Protein AF-A0A519BJY5-F1 (afdb_monomer_lite)

Radius of gyration: 12.03 Å; chains: 1; bounding box: 30×21×24 Å

Secondary structure (DSSP, 8-state):
-HHHHHHHHTTTS-HHHHHHHHHHHHHHHHHHHH-TT--HHHHHHHHHHHTTTSSPPPHHHHHHHHHHHHHT-

Structure (mmCIF, N/CA/C/O backbone):
data_AF-A0A519BJY5-F1
#
_entry.id   AF-A0A519BJY5-F1
#
loop_
_atom_site.group_PDB
_atom_site.id
_atom_site.type_symbol
_atom_site.label_atom_id
_atom_site.label_alt_id
_atom_site.label_comp_id
_atom_site.label_asym_id
_atom_site.label_entity_id
_atom_site.label_seq_id
_atom_site.pdbx_PDB_ins_code
_atom_site.Cartn_x
_atom_site.Cartn_y
_atom_site.Cartn_z
_atom_site.occupancy
_atom_site.B_iso_or_equiv
_atom_site.auth_seq_id
_atom_site.auth_comp_id
_atom_site.auth_asym_id
_atom_site.auth_atom_id
_atom_site.pdbx_PDB_model_num
ATOM 1 N N . MET A 1 1 ? 12.699 5.023 7.722 1.00 49.59 1 MET A N 1
ATOM 2 C CA . MET A 1 1 ? 13.857 4.887 6.805 1.00 49.59 1 MET A CA 1
ATOM 3 C C . MET A 1 1 ? 13.974 3.539 6.070 1.00 49.59 1 MET A C 1
ATOM 5 O O . MET A 1 1 ? 14.720 3.491 5.108 1.00 49.59 1 MET A O 1
ATOM 9 N N . LYS A 1 2 ? 13.229 2.466 6.399 1.00 53.69 2 LYS A N 1
ATOM 10 C CA . LYS A 1 2 ? 13.430 1.136 5.768 1.00 53.69 2 LYS A CA 1
ATOM 11 C C . LYS A 1 2 ? 12.938 0.981 4.315 1.00 53.69 2 LYS A C 1
ATOM 13 O O . LYS A 1 2 ? 13.531 0.222 3.553 1.00 53.69 2 LYS A O 1
ATOM 18 N N . ALA A 1 3 ? 11.896 1.707 3.893 1.00 49.06 3 ALA A N 1
ATOM 19 C CA . ALA A 1 3 ? 11.335 1.522 2.548 1.00 49.06 3 ALA A CA 1
ATOM 20 C C . ALA A 1 3 ? 12.296 1.921 1.430 1.00 49.06 3 ALA A C 1
ATOM 22 O O . ALA A 1 3 ? 12.519 1.192 0.464 1.00 49.06 3 ALA A O 1
ATOM 23 N N . TYR A 1 4 ? 12.905 3.085 1.624 1.00 48.25 4 TYR A N 1
ATOM 24 C CA . TYR A 1 4 ? 13.801 3.709 0.671 1.00 48.25 4 TYR A CA 1
ATOM 25 C C . TYR A 1 4 ? 15.046 2.845 0.400 1.00 48.25 4 TYR A C 1
ATOM 27 O O . TYR A 1 4 ? 15.534 2.799 -0.728 1.00 48.25 4 TYR A O 1
ATOM 35 N N . GLU A 1 5 ? 15.520 2.094 1.400 1.00 53.47 5 GLU A N 1
ATOM 36 C CA . GLU A 1 5 ? 16.691 1.219 1.274 1.00 53.47 5 GLU A CA 1
ATOM 37 C C . GLU A 1 5 ? 16.409 -0.086 0.519 1.00 53.47 5 GLU A C 1
ATOM 39 O O . GLU A 1 5 ? 17.202 -0.480 -0.342 1.00 53.47 5 GLU A O 1
ATOM 44 N N . LEU A 1 6 ? 15.251 -0.719 0.752 1.00 53.28 6 LEU A N 1
ATOM 45 C CA . LEU A 1 6 ? 14.815 -1.904 -0.005 1.00 53.28 6 LEU A CA 1
ATOM 46 C C . LEU A 1 6 ? 14.676 -1.594 -1.505 1.00 53.28 6 LEU A C 1
ATOM 48 O O . LEU A 1 6 ? 15.078 -2.383 -2.364 1.00 53.28 6 LEU A O 1
ATOM 52 N N . LEU A 1 7 ? 14.195 -0.395 -1.834 1.00 51.72 7 LEU A N 1
ATOM 53 C CA . LEU A 1 7 ? 14.067 0.078 -3.213 1.00 51.72 7 LEU A CA 1
ATOM 54 C C . LEU A 1 7 ? 15.420 0.405 -3.852 1.00 51.72 7 LEU A C 1
ATOM 56 O O . LEU A 1 7 ? 15.619 0.102 -5.032 1.00 51.72 7 LEU A O 1
ATOM 60 N N . LYS A 1 8 ? 16.376 0.925 -3.069 1.00 49.50 8 LYS A N 1
ATOM 61 C CA . LYS A 1 8 ? 17.771 1.154 -3.487 1.00 49.50 8 LYS A CA 1
ATOM 62 C C . LYS A 1 8 ? 18.489 -0.159 -3.839 1.00 49.50 8 LYS A C 1
ATOM 64 O O . LYS A 1 8 ? 19.308 -0.153 -4.758 1.00 49.50 8 LYS A O 1
ATOM 69 N N . LYS A 1 9 ? 18.148 -1.272 -3.169 1.00 50.75 9 LYS A N 1
ATOM 70 C CA . LYS A 1 9 ? 18.630 -2.633 -3.490 1.00 50.75 9 LYS A CA 1
ATOM 71 C C . LYS A 1 9 ? 17.992 -3.227 -4.756 1.00 50.75 9 LYS A C 1
ATOM 73 O O . LYS A 1 9 ? 18.674 -3.934 -5.488 1.00 50.75 9 LYS A O 1
ATOM 78 N N . SER A 1 10 ? 16.742 -2.891 -5.094 1.00 50.75 10 SER A N 1
ATOM 79 C CA . SER A 1 10 ? 16.035 -3.427 -6.285 1.00 50.75 10 SER A CA 1
ATOM 80 C C . SER A 1 10 ? 16.492 -2.863 -7.651 1.00 50.75 10 SER A C 1
ATOM 82 O O . SER A 1 10 ? 15.802 -3.014 -8.661 1.00 50.75 10 SER A O 1
ATOM 84 N N . LYS A 1 11 ? 17.673 -2.230 -7.714 1.00 43.00 11 LYS A N 1
ATOM 85 C CA . LYS A 1 11 ? 18.263 -1.493 -8.854 1.00 43.00 11 LYS A CA 1
ATOM 86 C C . LYS A 1 11 ? 18.473 -2.278 -10.169 1.00 43.00 11 LYS A C 1
ATOM 88 O O . LYS A 1 11 ? 19.127 -1.7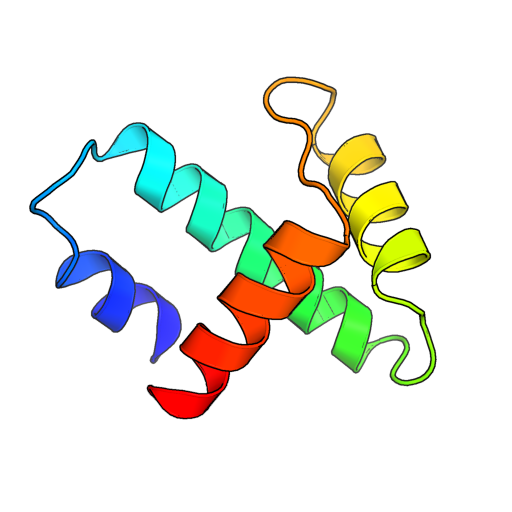59 -11.068 1.00 43.00 11 LYS A O 1
ATOM 93 N N . LYS A 1 12 ? 17.918 -3.483 -10.332 1.00 49.91 12 LYS A N 1
ATOM 94 C CA . LYS A 1 12 ? 18.075 -4.307 -11.543 1.00 49.91 12 LYS A CA 1
ATOM 95 C C . LYS A 1 12 ? 16.965 -4.113 -12.590 1.00 49.91 12 LYS A C 1
ATOM 97 O O . LYS A 1 12 ? 17.170 -4.464 -13.747 1.00 49.91 12 LYS A O 1
ATOM 102 N N . HIS A 1 13 ? 15.830 -3.486 -12.252 1.00 44.59 13 HIS A N 1
ATOM 103 C CA . HIS A 1 13 ? 14.740 -3.240 -13.210 1.00 44.59 13 HIS A CA 1
ATOM 104 C C . HIS A 1 13 ? 14.176 -1.812 -13.131 1.00 44.59 13 HIS A C 1
ATOM 106 O O . HIS A 1 13 ? 13.384 -1.490 -12.257 1.00 44.59 13 HIS A O 1
ATOM 112 N N . GLY A 1 14 ? 14.563 -0.960 -14.089 1.00 48.94 14 GLY A N 1
ATOM 113 C CA . GLY A 1 14 ? 13.822 0.247 -14.484 1.00 48.94 14 GLY A CA 1
ATOM 114 C C . GLY A 1 14 ? 13.517 1.267 -13.378 1.00 48.94 14 GLY A C 1
ATOM 115 O O . GLY A 1 14 ? 12.387 1.358 -12.904 1.00 48.94 14 GLY A O 1
ATOM 116 N N . ARG A 1 15 ? 14.489 2.138 -13.076 1.00 49.88 15 ARG A N 1
ATOM 117 C CA . ARG A 1 15 ? 14.464 3.226 -12.067 1.00 49.88 15 ARG A CA 1
ATOM 118 C C . ARG A 1 15 ? 13.148 4.031 -11.974 1.00 49.88 15 ARG A C 1
ATOM 120 O O . ARG A 1 15 ? 12.770 4.451 -10.886 1.00 49.88 15 ARG A O 1
ATOM 127 N N . LYS A 1 16 ? 12.426 4.224 -13.090 1.00 52.72 16 LYS A N 1
ATOM 128 C CA . LYS A 1 16 ? 11.132 4.938 -13.140 1.00 52.72 16 LYS A CA 1
ATOM 129 C C . LYS A 1 16 ? 9.949 4.134 -12.571 1.00 52.72 16 LYS A C 1
ATOM 131 O O . LYS A 1 16 ? 9.091 4.725 -11.923 1.00 52.72 16 LYS A O 1
ATOM 136 N N . ARG A 1 17 ? 9.896 2.809 -12.777 1.00 54.50 17 ARG A N 1
ATOM 137 C CA . ARG A 1 17 ? 8.835 1.944 -12.213 1.00 54.50 17 ARG A CA 1
ATOM 138 C C . ARG A 1 17 ? 8.999 1.799 -10.703 1.00 54.50 17 ARG A C 1
ATOM 140 O O . ARG A 1 17 ? 8.016 1.875 -9.977 1.00 54.50 17 ARG A O 1
ATOM 147 N N . THR A 1 18 ? 10.240 1.671 -10.241 1.00 58.25 18 THR A N 1
ATOM 148 C CA . THR A 1 18 ? 10.598 1.544 -8.823 1.00 58.25 18 THR A CA 1
ATOM 149 C C . THR A 1 18 ? 10.183 2.775 -8.009 1.00 58.25 18 THR A C 1
ATOM 151 O O . THR A 1 18 ? 9.559 2.629 -6.961 1.00 58.25 18 THR A O 1
ATOM 154 N N . LEU A 1 19 ? 10.440 3.990 -8.514 1.00 57.94 19 LEU A N 1
ATOM 155 C CA . LEU A 1 19 ? 10.026 5.242 -7.858 1.00 57.94 19 LEU A CA 1
ATOM 156 C C . LEU A 1 19 ? 8.498 5.366 -7.752 1.00 57.94 19 LEU A C 1
ATOM 158 O O . LEU A 1 19 ? 7.984 5.657 -6.679 1.00 57.94 19 LEU A O 1
ATOM 162 N N . ALA A 1 20 ? 7.763 5.053 -8.824 1.00 64.75 20 ALA A N 1
ATOM 163 C CA . ALA A 1 20 ? 6.300 5.083 -8.795 1.00 64.75 20 ALA A CA 1
ATOM 164 C C . ALA A 1 20 ? 5.723 4.085 -7.772 1.00 64.75 20 ALA A C 1
ATOM 166 O O . ALA A 1 20 ? 4.829 4.429 -7.006 1.00 64.75 20 ALA A O 1
ATOM 167 N N . LEU A 1 21 ? 6.271 2.867 -7.708 1.00 69.25 21 LEU A N 1
ATOM 168 C CA . LEU A 1 21 ? 5.889 1.846 -6.723 1.00 69.25 21 LEU A CA 1
ATOM 169 C C . LEU A 1 21 ? 6.147 2.275 -5.275 1.00 69.25 21 LEU A C 1
ATOM 171 O O . LEU A 1 21 ? 5.363 1.945 -4.390 1.00 69.25 21 LEU A O 1
ATOM 175 N N . THR A 1 22 ? 7.223 3.024 -5.049 1.00 70.50 22 THR A N 1
ATOM 176 C CA . THR A 1 22 ? 7.583 3.555 -3.729 1.00 70.50 22 THR A CA 1
ATOM 177 C C . THR A 1 22 ? 6.516 4.511 -3.224 1.00 70.50 22 THR A C 1
ATOM 179 O O . THR A 1 22 ? 5.993 4.346 -2.125 1.00 70.50 22 THR A O 1
ATOM 182 N N . ASP A 1 23 ? 6.155 5.475 -4.066 1.00 74.56 23 ASP A N 1
ATOM 183 C CA . ASP A 1 23 ? 5.126 6.459 -3.765 1.00 74.56 23 ASP A CA 1
ATOM 184 C C . ASP A 1 23 ? 3.779 5.797 -3.469 1.00 74.56 23 ASP A C 1
ATOM 186 O O . ASP A 1 23 ? 3.073 6.205 -2.550 1.00 74.56 23 ASP A O 1
ATOM 190 N N . TYR A 1 24 ? 3.425 4.760 -4.237 1.00 79.06 24 TYR A N 1
ATOM 191 C CA . TYR A 1 24 ? 2.192 4.010 -4.017 1.00 79.06 24 TYR A CA 1
ATOM 192 C C . TYR A 1 24 ? 2.182 3.273 -2.680 1.00 79.06 24 TYR A C 1
ATOM 194 O O . TYR A 1 24 ? 1.149 3.244 -2.016 1.00 79.06 24 TYR A O 1
ATOM 202 N N . LEU A 1 25 ? 3.316 2.706 -2.268 1.00 80.31 25 LEU A N 1
ATOM 203 C CA . LEU A 1 25 ? 3.445 2.021 -0.983 1.00 80.31 25 LEU A CA 1
ATOM 204 C C . LEU A 1 25 ? 3.374 2.990 0.200 1.00 80.31 25 LEU A 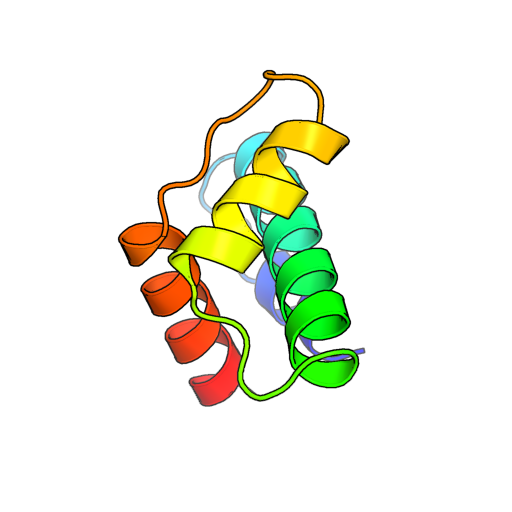C 1
ATOM 206 O O . LEU A 1 25 ? 2.687 2.689 1.172 1.00 80.31 25 LEU A O 1
ATOM 210 N N . PHE A 1 26 ? 4.034 4.148 0.113 1.00 82.75 26 PHE A N 1
ATOM 211 C CA . PHE A 1 26 ? 3.963 5.166 1.164 1.00 82.75 26 PHE A CA 1
ATOM 212 C C . PHE A 1 26 ? 2.553 5.720 1.325 1.00 82.75 26 PHE A C 1
ATOM 214 O O . PHE A 1 26 ? 2.053 5.810 2.444 1.00 82.75 26 PHE A O 1
ATOM 221 N N . GLU A 1 27 ? 1.888 6.034 0.215 1.00 84.06 27 GLU A N 1
ATOM 222 C CA . GLU A 1 27 ? 0.523 6.549 0.262 1.00 84.06 27 GLU A CA 1
ATOM 223 C C . GLU A 1 27 ? -0.457 5.485 0.773 1.00 84.06 27 GLU A C 1
ATOM 225 O O . GLU A 1 27 ? -1.336 5.783 1.578 1.00 84.06 27 GLU A O 1
ATOM 230 N N . ALA A 1 28 ? -0.267 4.219 0.388 1.00 84.94 28 ALA A N 1
ATOM 231 C CA . ALA A 1 28 ? -1.044 3.109 0.928 1.00 84.94 28 ALA A CA 1
ATOM 232 C C . ALA A 1 28 ? -0.817 2.906 2.432 1.00 84.94 28 ALA A C 1
ATOM 234 O O . ALA A 1 28 ? -1.776 2.667 3.162 1.00 84.94 28 ALA A O 1
ATOM 235 N N . GLU A 1 29 ? 0.426 3.017 2.910 1.00 86.62 29 GLU A N 1
ATOM 236 C CA . GLU A 1 29 ? 0.740 2.927 4.338 1.00 86.62 29 GLU A CA 1
ATOM 237 C C . GLU A 1 29 ? 0.126 4.087 5.126 1.00 86.62 29 GLU A C 1
ATOM 239 O O . GLU A 1 29 ? -0.454 3.851 6.186 1.00 86.62 29 GLU A O 1
ATOM 244 N N . ARG A 1 30 ? 0.195 5.315 4.597 1.00 87.62 30 ARG A N 1
ATOM 245 C CA . ARG A 1 30 ? -0.444 6.495 5.192 1.00 87.62 30 ARG A CA 1
ATOM 246 C C . ARG A 1 30 ? -1.954 6.296 5.315 1.00 87.62 30 ARG A C 1
ATOM 248 O O . ARG A 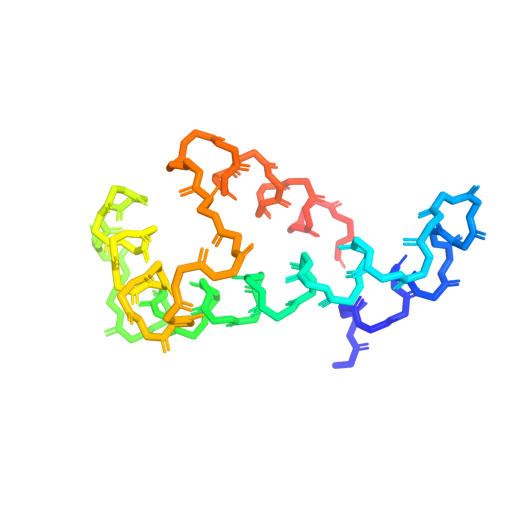1 30 ? -2.497 6.412 6.408 1.00 87.62 30 ARG A O 1
ATOM 255 N N . LEU A 1 31 ? -2.610 5.895 4.225 1.00 87.88 31 LEU A N 1
ATOM 256 C CA . LEU A 1 31 ? -4.055 5.662 4.195 1.00 87.88 31 LEU A CA 1
ATOM 257 C C . LEU A 1 31 ? -4.491 4.514 5.114 1.00 87.88 31 LEU A C 1
ATOM 259 O O . LEU A 1 31 ? -5.536 4.622 5.748 1.00 87.88 31 LEU A O 1
ATOM 263 N N . LYS A 1 32 ? -3.700 3.438 5.229 1.00 86.38 32 LYS A N 1
ATOM 264 C CA . LYS A 1 32 ? -3.987 2.358 6.186 1.00 86.38 32 LYS A CA 1
ATOM 265 C C . LYS A 1 32 ? -3.796 2.772 7.641 1.00 86.38 32 LYS A C 1
ATOM 267 O O . LYS A 1 32 ? -4.497 2.246 8.493 1.00 86.38 32 LYS A O 1
ATOM 272 N N . LYS A 1 33 ? -2.865 3.681 7.940 1.00 87.62 33 LYS A N 1
ATOM 273 C CA . LYS A 1 33 ? -2.713 4.233 9.296 1.00 87.62 33 LYS A CA 1
ATOM 274 C C . LYS A 1 33 ? -3.865 5.162 9.662 1.00 87.62 33 LYS A C 1
ATOM 276 O O . LYS A 1 33 ? -4.354 5.093 10.779 1.00 87.62 33 LYS A O 1
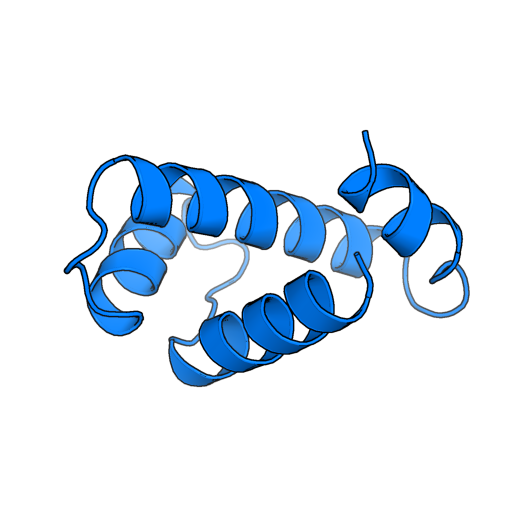ATOM 281 N N . GLU A 1 34 ? -4.292 6.004 8.725 1.00 87.88 34 GLU A N 1
ATOM 282 C CA . GLU A 1 34 ? -5.428 6.914 8.915 1.00 87.88 34 GLU A CA 1
ATOM 283 C C . GLU A 1 34 ? -6.761 6.167 8.995 1.00 87.88 34 GLU A C 1
ATOM 285 O O . GLU A 1 34 ? -7.689 6.633 9.648 1.00 87.88 34 GLU A O 1
ATOM 290 N N . ASN A 1 35 ? -6.874 5.023 8.317 1.00 89.00 35 ASN A N 1
ATOM 291 C CA . ASN A 1 35 ? -8.104 4.249 8.283 1.00 89.00 35 ASN A CA 1
ATOM 292 C C . ASN A 1 35 ? -7.807 2.734 8.210 1.00 89.00 35 ASN A C 1
ATOM 294 O O . ASN A 1 35 ? -7.757 2.156 7.115 1.00 89.00 35 ASN A O 1
ATOM 298 N N . PRO A 1 36 ? -7.573 2.080 9.366 1.00 87.88 36 PRO A N 1
ATOM 299 C CA . PRO A 1 36 ? -7.177 0.670 9.438 1.00 87.88 36 PRO A CA 1
ATOM 300 C C . PRO A 1 36 ? -8.177 -0.290 8.793 1.00 87.88 36 PRO A C 1
ATOM 302 O O . PRO A 1 36 ? -7.761 -1.273 8.178 1.00 87.88 36 PRO A O 1
ATOM 305 N N . GLU A 1 37 ? -9.467 0.042 8.835 1.00 91.12 37 GLU A N 1
ATOM 306 C CA . GLU A 1 37 ? -10.559 -0.766 8.279 1.00 91.12 37 GLU A CA 1
ATOM 307 C C . GLU A 1 37 ? -10.729 -0.601 6.760 1.00 91.12 37 GLU A C 1
ATOM 309 O O . GLU A 1 37 ? -11.334 -1.446 6.104 1.00 91.12 37 GLU A O 1
ATOM 314 N N . ALA A 1 38 ? -10.147 0.441 6.152 1.00 88.88 38 ALA A N 1
ATOM 315 C CA . ALA A 1 38 ? -10.351 0.730 4.732 1.00 88.88 38 ALA A CA 1
ATOM 316 C C . ALA A 1 38 ? -9.872 -0.423 3.839 1.00 88.88 38 ALA A C 1
ATOM 318 O O . ALA A 1 38 ? -8.717 -0.850 3.908 1.00 88.88 38 ALA A O 1
ATOM 319 N N . SER A 1 39 ? -10.722 -0.911 2.946 1.00 90.94 39 SER A N 1
ATOM 320 C CA . SER A 1 39 ? -10.366 -1.991 2.031 1.00 90.94 39 SER A CA 1
ATOM 321 C C . SER A 1 39 ? -9.269 -1.560 1.050 1.00 90.94 39 SER A C 1
ATOM 323 O O . SER A 1 39 ? -9.140 -0.394 0.663 1.00 90.94 39 SER A O 1
ATOM 325 N N . TRP A 1 40 ? -8.497 -2.523 0.541 1.00 87.12 40 TRP A N 1
ATOM 326 C CA . TRP A 1 40 ? -7.505 -2.246 -0.506 1.00 87.12 40 TRP A CA 1
ATOM 327 C C . TRP A 1 40 ? -8.124 -1.649 -1.776 1.00 87.12 40 TRP A C 1
ATOM 329 O O . TRP A 1 40 ? -7.434 -0.957 -2.526 1.00 87.12 40 TRP A O 1
ATOM 339 N N . ARG A 1 41 ? -9.421 -1.888 -2.015 1.00 88.06 41 ARG A N 1
ATOM 340 C CA . ARG A 1 41 ? -10.172 -1.300 -3.128 1.00 88.06 41 ARG A CA 1
ATOM 341 C C . ARG A 1 41 ? -10.355 0.202 -2.943 1.00 88.06 41 ARG A C 1
ATOM 343 O O . ARG A 1 41 ? -10.093 0.954 -3.880 1.00 88.06 41 ARG A O 1
ATOM 350 N N . GLU A 1 42 ? -10.733 0.633 -1.746 1.00 89.38 42 GLU A N 1
ATOM 351 C CA . GLU A 1 42 ? -10.876 2.051 -1.403 1.00 89.38 42 GLU A CA 1
ATOM 352 C C . GLU A 1 42 ? -9.527 2.768 -1.422 1.00 89.38 42 GLU A C 1
ATOM 354 O O . GLU A 1 42 ? -9.402 3.846 -2.004 1.00 89.38 42 GLU A O 1
ATOM 359 N N . ILE A 1 43 ? -8.491 2.137 -0.865 1.00 88.38 43 ILE A N 1
ATOM 360 C CA . ILE A 1 43 ? -7.132 2.689 -0.837 1.00 88.38 43 ILE A CA 1
ATOM 361 C C . ILE A 1 43 ? -6.585 2.849 -2.257 1.00 88.38 43 ILE A C 1
ATOM 363 O O . ILE A 1 43 ? -6.122 3.929 -2.620 1.00 88.38 43 ILE A O 1
ATOM 367 N N . ALA A 1 44 ? -6.694 1.816 -3.098 1.00 85.69 44 ALA A N 1
ATOM 368 C CA . ALA A 1 44 ? -6.293 1.909 -4.500 1.00 85.69 44 ALA A CA 1
ATOM 369 C C . ALA A 1 44 ? -7.109 2.972 -5.255 1.00 85.69 44 ALA A C 1
ATOM 371 O O . ALA A 1 44 ? -6.557 3.691 -6.087 1.00 85.69 44 ALA A O 1
ATOM 372 N N . GLY A 1 45 ? -8.405 3.104 -4.958 1.00 85.62 45 GLY A N 1
ATOM 373 C CA . GLY A 1 45 ? -9.265 4.156 -5.501 1.00 85.62 45 GLY A CA 1
ATOM 374 C C . GLY A 1 45 ? -8.740 5.558 -5.185 1.00 85.62 45 GLY A C 1
ATOM 375 O O . GLY A 1 45 ? -8.492 6.335 -6.107 1.00 85.62 45 GLY A O 1
ATOM 376 N N . LYS A 1 46 ? -8.487 5.849 -3.903 1.00 85.94 46 LYS A N 1
ATOM 377 C CA . LYS A 1 46 ? -7.942 7.137 -3.437 1.00 85.94 46 LYS A CA 1
ATOM 378 C C . LYS A 1 46 ? -6.579 7.441 -4.053 1.00 85.94 46 LYS A C 1
ATOM 380 O O . LYS A 1 46 ? -6.361 8.532 -4.571 1.00 85.94 46 LYS A O 1
ATOM 385 N N . ILE A 1 47 ? -5.688 6.454 -4.068 1.00 83.19 47 ILE A N 1
ATOM 386 C CA . ILE A 1 47 ? -4.356 6.567 -4.667 1.00 83.19 47 ILE A CA 1
ATOM 387 C C . ILE A 1 47 ? -4.436 6.910 -6.162 1.00 83.19 47 ILE A C 1
ATOM 389 O O . ILE A 1 47 ? -3.754 7.822 -6.634 1.00 83.19 47 ILE A O 1
ATOM 393 N N . ASN A 1 48 ? -5.279 6.195 -6.913 1.00 82.69 48 ASN A N 1
ATOM 394 C CA . ASN A 1 48 ? -5.449 6.401 -8.352 1.00 82.69 48 ASN A CA 1
ATOM 395 C C . ASN A 1 48 ? -6.106 7.750 -8.678 1.00 82.69 48 ASN A C 1
ATOM 397 O O . ASN A 1 48 ? -5.781 8.352 -9.704 1.00 82.69 48 ASN A O 1
ATOM 401 N N . PHE A 1 49 ? -7.016 8.214 -7.816 1.00 79.69 49 PHE A N 1
ATOM 402 C CA . PHE A 1 49 ? -7.646 9.528 -7.924 1.00 79.69 49 PHE A CA 1
ATOM 403 C C . PHE A 1 49 ? -6.625 10.650 -7.694 1.00 79.69 49 PHE A C 1
ATOM 405 O O . PHE A 1 49 ? -6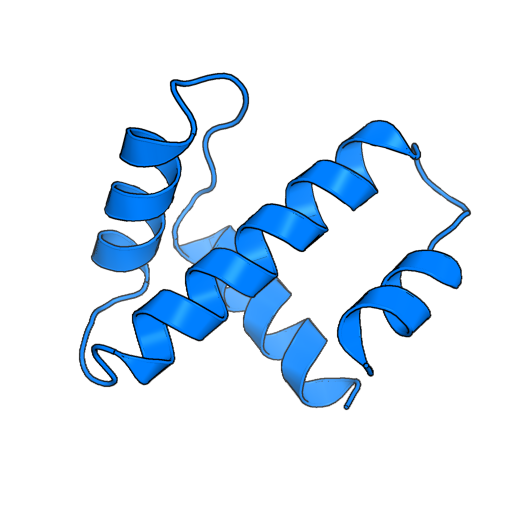.499 11.552 -8.521 1.00 79.69 49 PHE A O 1
ATOM 412 N N . ASN A 1 50 ? -5.826 10.543 -6.628 1.00 74.88 50 ASN A N 1
ATOM 413 C CA . ASN A 1 50 ? -4.866 11.574 -6.233 1.00 74.88 50 ASN A CA 1
ATOM 414 C C . ASN A 1 50 ? -3.687 11.692 -7.224 1.00 74.88 50 ASN A C 1
ATOM 416 O O . ASN A 1 50 ? -3.263 12.786 -7.587 1.00 74.88 50 ASN A O 1
ATOM 420 N N . LYS A 1 51 ? -3.188 10.566 -7.756 1.00 69.00 51 LYS A N 1
ATOM 421 C CA . LYS A 1 51 ? -2.029 10.531 -8.674 1.00 69.00 51 LYS A CA 1
ATOM 422 C C . LYS A 1 51 ? -2.366 10.844 -10.147 1.00 69.00 51 LYS A C 1
ATOM 424 O O . LYS A 1 51 ? -1.528 10.579 -11.008 1.00 69.00 51 LYS A O 1
ATOM 429 N N . ARG A 1 52 ? -3.563 11.380 -10.452 1.00 60.72 52 ARG A N 1
ATOM 430 C CA . ARG A 1 52 ? -4.038 11.784 -11.801 1.00 60.72 52 ARG A CA 1
ATOM 431 C C . ARG A 1 52 ? -3.508 10.875 -12.933 1.00 60.72 52 ARG A C 1
ATOM 433 O O . ARG A 1 52 ? -2.610 11.237 -13.687 1.00 60.72 52 ARG A O 1
ATOM 440 N N . LYS A 1 53 ? -4.086 9.673 -13.045 1.00 53.59 53 LYS A N 1
ATOM 441 C CA . LYS A 1 53 ? -4.044 8.727 -14.192 1.00 53.59 53 LYS A CA 1
ATOM 442 C C . LYS A 1 53 ? -2.694 8.232 -14.754 1.00 53.59 53 LYS A C 1
ATOM 444 O O . LYS A 1 53 ? -2.746 7.324 -15.579 1.00 53.59 53 LYS A O 1
ATOM 449 N N . LYS A 1 54 ? -1.509 8.710 -14.346 1.00 56.97 54 LYS A N 1
ATOM 450 C CA . LYS A 1 54 ? -0.258 8.287 -15.022 1.00 56.97 54 LYS A CA 1
ATOM 451 C C . LYS A 1 54 ? 0.057 6.792 -14.854 1.00 56.97 54 LYS A C 1
ATOM 453 O O . LYS A 1 54 ? 0.581 6.186 -15.781 1.00 56.97 54 LYS A O 1
ATOM 458 N N . TYR A 1 55 ? -0.323 6.190 -13.723 1.00 60.19 55 TYR A N 1
ATOM 459 C CA . TYR A 1 55 ? -0.357 4.735 -13.544 1.00 60.19 55 TYR A CA 1
ATOM 460 C C . TYR A 1 55 ? -1.547 4.355 -12.661 1.00 60.19 55 TYR A C 1
ATOM 462 O O . TYR A 1 55 ? -1.772 4.962 -11.614 1.00 60.19 55 TYR A O 1
ATOM 470 N N . ARG A 1 56 ? -2.334 3.367 -13.099 1.00 68.69 56 ARG A N 1
ATOM 471 C CA . ARG A 1 56 ? -3.467 2.833 -12.338 1.00 68.69 56 ARG A CA 1
ATOM 472 C C . ARG A 1 56 ? -3.001 1.575 -11.609 1.00 68.69 56 ARG A C 1
ATOM 474 O O . ARG A 1 56 ? -2.564 0.623 -12.250 1.00 68.69 56 ARG A O 1
ATOM 481 N N . VAL A 1 57 ? -3.070 1.574 -10.282 1.00 76.12 57 VAL A N 1
ATOM 482 C CA . VAL A 1 57 ? -2.736 0.413 -9.450 1.00 76.12 57 VAL A CA 1
ATOM 483 C C . VAL A 1 57 ? -4.013 -0.367 -9.140 1.00 76.12 57 VAL A C 1
ATOM 485 O O . VAL A 1 57 ? -5.025 0.221 -8.749 1.00 76.12 57 VAL A O 1
ATOM 488 N N . SER A 1 58 ? -4.006 -1.685 -9.346 1.00 83.25 58 SER A N 1
ATOM 489 C CA . SER A 1 58 ? -5.125 -2.532 -8.922 1.00 83.25 58 SER A CA 1
ATOM 490 C C . SER A 1 58 ? -5.026 -2.823 -7.424 1.00 83.25 58 SER A C 1
ATOM 492 O O . SER A 1 58 ? -3.928 -2.918 -6.875 1.00 83.25 58 SER A O 1
ATOM 494 N N . ALA A 1 59 ? -6.171 -3.000 -6.764 1.00 83.88 59 ALA A N 1
ATOM 495 C CA . ALA A 1 59 ? -6.227 -3.325 -5.338 1.00 83.88 59 ALA A CA 1
ATOM 496 C C . ALA A 1 59 ? -5.446 -4.607 -5.003 1.00 83.88 59 ALA A C 1
ATOM 498 O O . ALA A 1 59 ? -4.681 -4.635 -4.043 1.00 83.88 59 ALA A O 1
ATOM 499 N N . GLY A 1 60 ? -5.579 -5.644 -5.841 1.00 84.56 60 GLY A N 1
ATOM 500 C CA . GLY A 1 60 ? -4.850 -6.902 -5.669 1.00 84.56 60 GLY A CA 1
ATOM 501 C C . GLY A 1 60 ? -3.339 -6.745 -5.844 1.00 84.56 60 GLY A C 1
ATOM 502 O O . GLY A 1 60 ? -2.565 -7.322 -5.082 1.00 84.56 60 GLY A O 1
ATOM 503 N N . TYR A 1 61 ? -2.897 -5.919 -6.801 1.00 83.44 61 TYR A N 1
ATOM 504 C CA . TYR A 1 61 ? -1.473 -5.626 -6.947 1.00 83.44 61 TYR A CA 1
ATOM 505 C C . TYR A 1 61 ? -0.941 -4.861 -5.735 1.00 83.44 61 TYR A C 1
ATOM 507 O O . TYR A 1 61 ? 0.088 -5.258 -5.197 1.00 83.44 61 TYR A O 1
ATOM 515 N N . LEU A 1 62 ? -1.676 -3.843 -5.273 1.00 83.25 62 LEU A N 1
ATOM 516 C CA . LEU A 1 62 ? -1.326 -3.015 -4.119 1.00 83.25 62 LEU A CA 1
ATOM 517 C C . LEU A 1 62 ? -1.192 -3.839 -2.828 1.00 83.25 62 LEU A C 1
ATOM 519 O O . LEU A 1 62 ? -0.187 -3.726 -2.131 1.00 83.25 62 LEU A O 1
ATOM 523 N N . ALA A 1 63 ? -2.156 -4.719 -2.547 1.00 84.44 63 ALA A N 1
ATOM 524 C CA . ALA A 1 63 ? -2.117 -5.600 -1.381 1.00 84.44 63 ALA A CA 1
ATOM 525 C C . ALA A 1 63 ? -0.904 -6.545 -1.415 1.00 84.44 63 ALA A C 1
ATOM 527 O O . ALA A 1 63 ? -0.205 -6.717 -0.416 1.00 84.44 63 ALA A O 1
ATOM 528 N N . ARG A 1 64 ? -0.607 -7.124 -2.587 1.00 84.75 64 ARG A N 1
ATOM 529 C CA . ARG A 1 64 ? 0.530 -8.034 -2.770 1.00 84.75 64 ARG A CA 1
ATOM 530 C C . ARG A 1 64 ? 1.867 -7.342 -2.509 1.00 84.75 64 ARG A C 1
ATOM 532 O O . ARG A 1 64 ? 2.677 -7.867 -1.748 1.00 84.75 64 ARG A O 1
ATOM 539 N N . ILE A 1 65 ? 2.092 -6.172 -3.111 1.00 79.50 65 ILE A N 1
ATOM 540 C CA . ILE A 1 65 ? 3.344 -5.424 -2.917 1.00 79.50 65 ILE A CA 1
ATOM 541 C C . ILE A 1 65 ? 3.479 -4.912 -1.481 1.00 79.50 65 ILE A C 1
ATOM 543 O O . ILE A 1 65 ? 4.578 -4.931 -0.939 1.00 79.50 65 ILE A O 1
ATOM 547 N N . TYR A 1 66 ? 2.373 -4.523 -0.840 1.00 81.50 66 TYR A N 1
ATOM 548 C CA . TYR A 1 66 ? 2.367 -4.077 0.551 1.00 81.50 66 TYR A CA 1
ATOM 549 C C . TYR A 1 66 ? 2.732 -5.210 1.516 1.00 81.50 66 TYR A C 1
ATOM 551 O O . TYR A 1 66 ? 3.573 -5.036 2.396 1.00 81.50 66 TYR A O 1
ATOM 559 N N . ASN A 1 67 ? 2.169 -6.403 1.318 1.00 82.81 67 ASN A N 1
ATOM 560 C CA . ASN A 1 67 ? 2.502 -7.569 2.135 1.00 82.81 67 ASN A CA 1
ATOM 561 C C . ASN A 1 67 ? 3.958 -8.009 1.937 1.00 82.81 67 ASN A C 1
ATOM 563 O O . ASN A 1 67 ? 4.645 -8.331 2.905 1.00 82.81 67 ASN A O 1
ATOM 567 N N . GLN A 1 68 ? 4.457 -7.987 0.698 1.00 76.19 68 GLN A N 1
ATOM 568 C CA . GLN A 1 68 ? 5.864 -8.275 0.406 1.00 76.19 68 GLN A CA 1
ATOM 569 C C . GLN A 1 68 ? 6.801 -7.248 1.060 1.00 76.19 68 GLN A C 1
ATOM 571 O O . GLN A 1 68 ? 7.860 -7.605 1.578 1.00 76.19 68 GLN A O 1
ATOM 576 N N . PHE A 1 69 ? 6.381 -5.984 1.079 1.00 72.06 69 PHE A N 1
ATOM 577 C CA . PHE A 1 69 ? 7.090 -4.896 1.730 1.00 72.06 69 PHE A CA 1
ATOM 578 C C . PHE A 1 69 ? 7.174 -5.080 3.252 1.00 72.06 69 PHE A C 1
ATOM 580 O O . PHE A 1 69 ? 8.267 -5.026 3.811 1.00 72.06 69 PHE A O 1
ATOM 587 N N . LYS A 1 70 ? 6.049 -5.376 3.915 1.00 70.50 70 LYS A N 1
ATOM 588 C CA . LYS A 1 70 ? 6.005 -5.625 5.366 1.00 70.50 70 LYS A CA 1
ATOM 589 C C . LYS A 1 70 ? 6.821 -6.842 5.796 1.00 70.50 70 LYS A C 1
ATOM 591 O O . LYS A 1 70 ? 7.440 -6.789 6.845 1.00 70.50 70 LYS A O 1
ATOM 596 N N . LYS A 1 71 ? 6.869 -7.902 4.983 1.00 71.69 71 LYS A N 1
ATOM 597 C CA . LYS A 1 71 ? 7.701 -9.091 5.253 1.00 71.69 71 LYS A CA 1
ATOM 598 C C . LYS A 1 71 ? 9.207 -8.835 5.143 1.00 71.69 71 LYS A C 1
ATOM 600 O O . LYS A 1 71 ? 9.987 -9.651 5.613 1.00 71.69 71 LYS A O 1
ATOM 605 N N . SER A 1 72 ? 9.610 -7.753 4.477 1.00 59.62 72 SER A N 1
ATOM 606 C CA . SER A 1 72 ? 11.020 -7.405 4.261 1.00 59.62 72 SER A CA 1
ATOM 607 C C . SER A 1 72 ? 11.563 -6.411 5.305 1.00 59.62 72 SER A C 1
ATOM 609 O O . SER A 1 72 ? 12.708 -5.975 5.178 1.00 59.62 72 SER A O 1
ATOM 611 N N . ILE A 1 73 ? 10.742 -6.004 6.283 1.00 56.22 73 ILE A N 1
ATOM 612 C CA . ILE A 1 73 ? 11.049 -5.042 7.360 1.00 56.22 73 ILE A CA 1
ATOM 613 C C . ILE A 1 73 ? 11.290 -5.777 8.669 1.00 56.22 73 ILE A C 1
ATOM 615 O O . ILE A 1 73 ? 12.176 -5.281 9.412 1.00 56.22 73 ILE A O 1
#

Foldseek 3Di:
DPLVVVLVVVPPDDPVVSVVLSVLLVQLVVVCVVPVPDQLQVSLVVVCVVVPNPDRDDSVN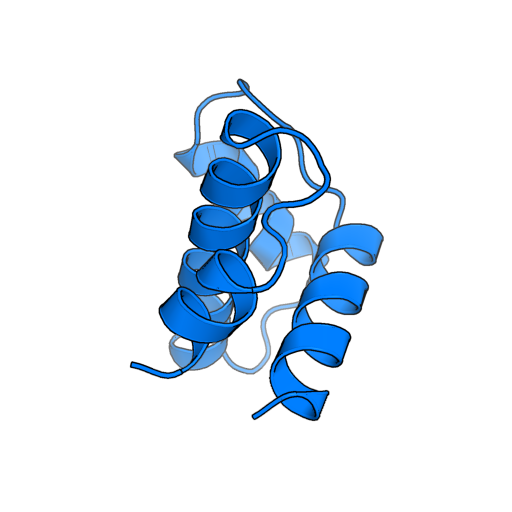SVVVNVVSVVVD

pLDDT: mean 71.85, std 15.11, range [43.0, 91.12]

Sequence (73 aa):
MKAYELLKKSKKHGRKRTLALTDYLFEAERLKKENPEASWREIAGKINFNKRKKYRVSAGYLARIYNQFKKSI

Organism: NCBI:txid2597226